Protein AF-A0A429GHG6-F1 (afdb_monomer)

Organism: NCBI:txid2478471

Solvent-accessible surface area (backbone atoms only — not comparable to full-atom values): 8000 Å² total; per-residue (Å²): 132,85,79,80,86,70,93,79,87,85,81,88,72,53,70,65,60,52,50,53,52,47,50,50,16,54,77,70,77,41,50,56,67,57,51,48,50,53,52,48,52,53,51,50,53,64,72,71,54,66,87,78,48,69,38,70,51,59,45,80,46,63,81,42,61,66,48,79,46,45,44,62,61,53,57,73,66,58,35,32,31,31,40,35,49,23,49,33,38,37,43,55,52,50,72,73,52,51,70,40,46,64,36,37,34,48,24,43,34,42,32,32,44,81,88,53,60,63,68,67,56,52,76,29,48,40,70,64,75,41,80,50,60,62,76,82,84,125

Nearest PDB structures (foldseek):
  2bsq-assembly1_F  TM=7.287E-01  e=1.482E+00  Neisseria gonorrhoeae
  8c36-assembly1_C  TM=2.179E-01  e=4.877E-01  Thermus thermophilus HB27
  9f16-assembly1_B  TM=2.813E-01  e=5.813E-01  Homo sapiens
  6jk8-assembly1_A  TM=3.363E-01  e=1.398E+00  Homo sapiens

Mean predicted aligned error: 12.54 Å

Secondary structure (DSSP, 8-state):
-PPP----------HHHHHHHHHHHHHTT--HHHHHHHHHHHHHHHHTS-TTGGGTSPEEEEEEEEEEEEHHHHHHH-S-EEEEEEEEEEEE--HHHHHHEEEEEEEEEEEE-TTS-HHHHHTTEES--EEEE-----

Structure (mmCIF, N/CA/C/O backbone):
data_AF-A0A429GHG6-F1
#
_entry.id   AF-A0A429GHG6-F1
#
loop_
_atom_site.group_PDB
_atom_site.id
_atom_site.type_symbol
_atom_site.label_atom_id
_atom_site.label_alt_id
_atom_site.label_comp_id
_atom_site.label_asym_id
_atom_site.label_entity_id
_atom_site.label_seq_id
_atom_site.pdbx_PDB_ins_code
_atom_site.Cartn_x
_atom_site.Cartn_y
_atom_site.Cartn_z
_atom_site.occupancy
_atom_site.B_iso_or_equiv
_atom_site.auth_seq_id
_atom_site.auth_comp_id
_atom_site.auth_asym_id
_atom_site.auth_atom_id
_atom_site.pdbx_PDB_model_num
ATOM 1 N N . MET A 1 1 ? -2.596 26.148 31.511 1.00 38.62 1 MET A N 1
ATOM 2 C CA . MET A 1 1 ? -4.037 26.412 31.323 1.00 38.62 1 MET A CA 1
ATOM 3 C C . MET A 1 1 ? -4.574 25.294 30.449 1.00 38.62 1 MET A C 1
ATOM 5 O O . MET A 1 1 ? -4.042 25.100 29.367 1.00 38.62 1 MET A O 1
ATOM 9 N N . SER A 1 2 ? -5.498 24.483 30.956 1.00 47.25 2 SER A N 1
ATOM 10 C CA . SER A 1 2 ? -6.159 23.429 30.180 1.00 47.25 2 SER A CA 1
ATOM 11 C C . SER A 1 2 ? -7.122 24.084 29.192 1.00 47.25 2 SER A C 1
ATOM 13 O O . SER A 1 2 ? -8.023 24.795 29.628 1.00 47.25 2 SER A O 1
ATOM 15 N N . GLU A 1 3 ? -6.910 23.897 27.888 1.00 59.31 3 GLU A N 1
ATOM 16 C CA . GLU A 1 3 ? -7.858 24.350 26.865 1.00 59.31 3 GLU A CA 1
ATOM 17 C C . GLU A 1 3 ? -9.245 23.754 27.146 1.00 59.31 3 GLU A C 1
ATOM 19 O O . GLU A 1 3 ? -9.385 22.540 27.314 1.00 59.31 3 GLU A O 1
ATOM 24 N N . GLU A 1 4 ? -10.272 24.604 27.209 1.00 60.47 4 GLU A N 1
ATOM 25 C CA . GLU A 1 4 ? -11.661 24.156 27.285 1.00 60.47 4 GLU A CA 1
ATOM 26 C C . GLU A 1 4 ? -11.992 23.302 26.057 1.00 60.47 4 GLU A C 1
ATOM 28 O O . GLU A 1 4 ? -11.923 23.762 24.911 1.00 60.47 4 GLU A O 1
ATOM 33 N N . LYS A 1 5 ? -12.366 22.042 26.299 1.00 69.50 5 LYS A N 1
ATOM 34 C CA . LYS A 1 5 ? -12.905 21.161 25.263 1.00 69.50 5 LYS A CA 1
ATOM 35 C C . LYS A 1 5 ? -14.262 21.712 24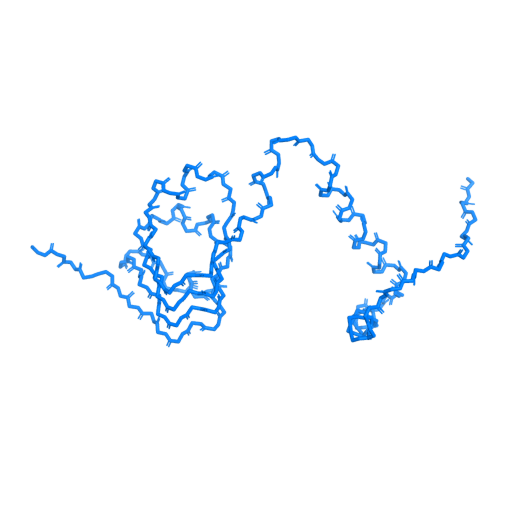.833 1.00 69.50 5 LYS A C 1
ATOM 37 O O . LYS A 1 5 ? -15.245 21.568 25.550 1.00 69.50 5 LYS A O 1
ATOM 42 N N . ARG A 1 6 ? -14.290 22.364 23.673 1.00 79.19 6 ARG A N 1
ATOM 43 C CA . ARG A 1 6 ? -15.513 22.833 23.015 1.00 79.19 6 ARG A CA 1
ATOM 44 C C . ARG A 1 6 ? -16.140 21.698 22.214 1.00 79.19 6 ARG A C 1
ATOM 46 O O . ARG A 1 6 ? -15.420 20.901 21.612 1.00 79.19 6 ARG A O 1
ATOM 53 N N . ASP A 1 7 ? -17.466 21.666 22.167 1.00 85.31 7 ASP A N 1
ATOM 54 C CA . ASP A 1 7 ? -18.188 20.718 21.324 1.00 85.31 7 ASP A CA 1
ATOM 55 C C . ASP A 1 7 ? -17.941 21.030 19.841 1.00 85.31 7 ASP A C 1
ATOM 57 O O . ASP A 1 7 ? -18.143 22.153 19.375 1.00 85.31 7 ASP A O 1
ATOM 61 N N . VAL A 1 8 ? -17.489 20.023 19.089 1.00 84.88 8 VAL A N 1
ATOM 62 C CA . VAL A 1 8 ? -17.220 20.115 17.647 1.00 84.88 8 VAL A CA 1
ATOM 63 C C . VAL A 1 8 ? -18.126 19.132 16.916 1.00 84.88 8 VAL A C 1
ATOM 65 O O . VAL A 1 8 ? -18.070 17.928 17.152 1.00 84.88 8 VAL A O 1
ATOM 68 N N . THR A 1 9 ? -18.951 19.640 15.998 1.00 90.81 9 THR A N 1
ATOM 69 C CA . THR A 1 9 ? -19.820 18.809 15.150 1.00 90.81 9 THR A CA 1
ATOM 70 C C . THR A 1 9 ? -19.202 18.629 13.767 1.00 90.81 9 THR A C 1
ATOM 72 O O . THR A 1 9 ? -18.973 19.608 13.057 1.00 90.81 9 THR A O 1
ATOM 75 N N . ILE A 1 10 ? -18.986 17.378 13.355 1.00 88.69 10 ILE A N 1
ATOM 76 C CA . ILE A 1 10 ? -18.499 17.020 12.016 1.00 88.69 10 ILE A CA 1
ATOM 77 C C . ILE A 1 10 ? -19.679 16.475 11.202 1.00 88.69 10 ILE A C 1
ATOM 79 O O . ILE A 1 10 ? -20.304 15.490 11.588 1.00 88.69 10 ILE A O 1
ATOM 83 N N . ARG A 1 11 ? -20.003 17.133 10.084 1.00 93.44 11 ARG A N 1
ATOM 84 C CA . ARG A 1 11 ? -21.106 16.758 9.181 1.00 93.44 11 ARG A CA 1
ATOM 85 C C . ARG A 1 11 ? -20.572 16.035 7.943 1.00 93.44 11 ARG A C 1
ATOM 87 O O . ARG A 1 11 ? -19.447 16.288 7.530 1.00 93.44 11 ARG A O 1
ATOM 94 N N . GLY A 1 12 ? -21.398 15.173 7.344 1.00 92.75 12 GLY A N 1
ATOM 95 C CA . GLY A 1 12 ? -21.068 14.472 6.095 1.00 92.75 12 GLY A CA 1
ATOM 96 C C . GLY A 1 12 ? -20.260 13.181 6.258 1.00 92.75 12 GLY A C 1
ATOM 97 O O . GLY A 1 12 ? -19.713 12.692 5.278 1.00 92.75 12 GLY A O 1
ATOM 98 N N . LEU A 1 13 ? -20.174 12.619 7.468 1.00 92.31 13 LEU A N 1
ATOM 99 C CA . LEU A 1 13 ? -19.574 11.299 7.667 1.00 92.31 13 LEU A CA 1
ATOM 100 C C . LEU A 1 13 ? -20.499 10.205 7.125 1.00 92.31 13 LEU A C 1
ATOM 102 O O . LEU A 1 13 ? -21.664 10.119 7.518 1.00 92.31 13 LEU A O 1
ATOM 106 N N . GLU A 1 14 ? -19.962 9.341 6.268 1.00 95.88 14 GLU A N 1
ATOM 107 C CA . GLU A 1 14 ? -20.657 8.134 5.831 1.00 95.88 14 GLU A CA 1
ATOM 108 C C . GLU A 1 14 ? -20.928 7.212 7.026 1.00 95.88 14 GLU A C 1
ATOM 110 O O . GLU A 1 14 ? -20.041 6.929 7.839 1.00 95.88 14 GLU A O 1
ATOM 115 N N . SER A 1 15 ? -22.168 6.729 7.145 1.00 92.75 15 SER A N 1
ATOM 116 C CA . SER A 1 15 ? -22.611 5.984 8.330 1.00 92.75 15 SER A CA 1
ATOM 117 C C . SER A 1 15 ? -21.829 4.689 8.546 1.00 92.75 15 SER A C 1
ATOM 119 O O . SER A 1 15 ? -21.605 4.286 9.685 1.00 92.75 15 SER A O 1
ATOM 121 N N . GLU A 1 16 ? -21.413 4.025 7.470 1.00 93.06 16 GLU A N 1
ATOM 122 C CA . GLU A 1 16 ? -20.623 2.797 7.544 1.00 93.06 16 GLU A CA 1
ATOM 123 C C . GLU A 1 16 ? -19.186 3.061 8.000 1.00 93.06 16 GLU A C 1
ATOM 125 O O . GLU A 1 16 ? -18.725 2.423 8.945 1.00 93.06 16 GLU A O 1
ATOM 130 N N . VAL A 1 17 ? -18.528 4.079 7.437 1.00 94.81 17 VAL A N 1
ATOM 131 C CA . VAL A 1 17 ? -17.183 4.505 7.854 1.00 94.81 17 VAL A CA 1
ATOM 132 C C . VAL A 1 17 ? -17.172 4.890 9.333 1.00 94.81 17 VAL A C 1
ATOM 134 O O . VAL A 1 17 ? -16.315 4.431 10.087 1.00 94.81 17 VAL A O 1
ATOM 137 N N . TYR A 1 18 ? -18.159 5.673 9.780 1.00 95.62 18 TYR A N 1
ATOM 138 C CA . TYR A 1 18 ? -18.276 6.051 11.188 1.00 95.62 18 TYR A CA 1
ATOM 139 C C . TYR A 1 18 ? -18.484 4.838 12.106 1.00 95.62 18 TYR A C 1
ATOM 141 O O . TYR A 1 18 ? -17.875 4.773 13.177 1.00 95.62 18 TYR A O 1
ATOM 149 N N . ARG A 1 19 ? -19.310 3.862 11.701 1.00 96.62 19 ARG A N 1
ATOM 150 C CA . ARG A 1 19 ? -19.539 2.627 12.474 1.00 96.62 19 ARG A CA 1
ATOM 151 C C . ARG A 1 19 ? -18.267 1.800 12.617 1.00 96.62 19 ARG A C 1
ATOM 153 O O . ARG A 1 19 ? -17.940 1.397 13.735 1.00 96.62 19 ARG A O 1
ATOM 160 N N . SER A 1 20 ? -17.538 1.589 11.525 1.00 96.69 20 SER A N 1
ATOM 161 C CA . SER A 1 20 ? -16.270 0.854 11.539 1.00 96.69 20 SER A CA 1
ATOM 162 C C . SER A 1 20 ? -15.224 1.572 12.393 1.00 96.69 20 SER A C 1
ATOM 164 O O . SER A 1 20 ? -14.623 0.962 13.274 1.00 96.69 20 SER A O 1
ATOM 166 N N . PHE A 1 21 ? -15.082 2.891 12.231 1.00 97.12 21 PHE A N 1
ATOM 167 C CA . PHE A 1 21 ? -14.147 3.701 13.018 1.00 97.12 21 PHE A CA 1
ATOM 168 C C . PHE A 1 21 ? -14.491 3.708 14.517 1.00 97.12 21 PHE A C 1
ATOM 170 O O . PHE A 1 21 ? -13.611 3.607 15.369 1.00 97.12 21 PHE A O 1
ATOM 177 N N . SER A 1 22 ? -15.783 3.773 14.854 1.00 96.75 22 SER A N 1
ATOM 178 C CA . SER A 1 22 ? -16.255 3.724 16.243 1.00 96.75 22 SER A CA 1
ATOM 179 C C . SER A 1 22 ? -16.038 2.358 16.890 1.00 96.75 22 SER A C 1
ATOM 181 O O . SER A 1 22 ? -15.754 2.286 18.085 1.00 96.75 22 SER A O 1
ATOM 183 N N . SER A 1 23 ? -16.176 1.280 16.117 1.00 97.44 23 SER A N 1
ATOM 184 C CA . SER A 1 23 ? -15.916 -0.085 16.587 1.00 97.44 23 SER A CA 1
ATOM 185 C C . SER A 1 23 ? -14.427 -0.281 16.863 1.00 97.44 23 SER A C 1
ATOM 187 O O . SER A 1 23 ? -14.068 -0.713 17.955 1.00 97.44 23 SER A O 1
ATOM 189 N N . LEU A 1 24 ? -13.569 0.178 15.947 1.00 97.06 24 LEU A N 1
ATOM 190 C CA . LEU A 1 24 ? -12.117 0.166 16.122 1.00 97.06 24 LEU A CA 1
ATOM 191 C C . LEU A 1 24 ? -11.677 0.945 17.371 1.00 97.06 24 LEU A C 1
ATOM 193 O O . LEU A 1 24 ? -10.866 0.458 18.152 1.00 97.06 24 LEU A O 1
ATOM 197 N N . ALA A 1 25 ? -12.239 2.135 17.608 1.00 97.19 25 ALA A N 1
ATOM 198 C CA . ALA A 1 25 ? -11.930 2.905 18.813 1.00 97.19 25 ALA A CA 1
ATOM 199 C C . ALA A 1 25 ? -12.225 2.103 20.094 1.00 97.19 25 ALA A C 1
ATOM 201 O O . ALA A 1 25 ? -11.385 2.056 20.993 1.00 97.19 25 ALA A O 1
ATOM 202 N N . LYS A 1 26 ? -13.374 1.410 20.145 1.00 96.50 26 LYS A N 1
ATOM 203 C CA . LYS A 1 26 ? -13.751 0.551 21.279 1.00 96.50 26 LYS A CA 1
ATOM 204 C C . LYS A 1 26 ? -12.800 -0.629 21.456 1.00 96.50 26 LYS A C 1
ATOM 206 O O . LYS A 1 26 ? -12.380 -0.879 22.581 1.00 96.50 26 LYS A O 1
ATOM 211 N N . GLU A 1 27 ? -12.448 -1.323 20.374 1.00 96.88 27 GLU A N 1
ATOM 212 C CA . GLU A 1 27 ? -11.484 -2.435 20.403 1.00 96.88 27 GLU A CA 1
ATOM 213 C C . GLU A 1 27 ? -10.122 -1.993 20.953 1.00 96.88 27 GLU A C 1
ATOM 215 O O . GLU A 1 27 ? -9.479 -2.725 21.701 1.00 96.88 27 GLU A O 1
ATOM 220 N N . MET A 1 28 ? -9.713 -0.761 20.645 1.00 95.25 28 MET A N 1
ATOM 221 C CA . MET A 1 28 ? -8.469 -0.162 21.130 1.00 95.25 28 MET A CA 1
ATOM 222 C C . MET A 1 28 ? -8.566 0.422 22.550 1.00 95.25 28 MET A C 1
ATOM 224 O O . MET A 1 28 ? -7.582 0.978 23.039 1.00 95.25 28 MET A O 1
ATOM 228 N N . GLY A 1 29 ? -9.731 0.353 23.204 1.00 96.19 29 GLY A N 1
ATOM 229 C CA . GLY A 1 29 ? -9.958 0.965 24.517 1.00 96.19 29 GLY A CA 1
ATOM 230 C C . GLY A 1 29 ? -9.905 2.498 24.507 1.00 96.19 29 GLY A C 1
ATOM 231 O O . GLY A 1 29 ? -9.589 3.103 25.528 1.00 96.19 29 GLY A O 1
ATOM 232 N N . LYS A 1 30 ? -10.187 3.131 23.360 1.00 96.69 30 LYS A N 1
ATOM 233 C CA . LYS A 1 30 ? -10.165 4.587 23.160 1.00 96.69 30 LYS A CA 1
ATOM 234 C C . LYS A 1 30 ? -11.563 5.138 22.902 1.00 96.69 30 LYS A C 1
ATOM 236 O O . LYS A 1 30 ? -12.460 4.460 22.402 1.00 96.69 30 LYS A O 1
ATOM 241 N N . THR A 1 31 ? -11.746 6.423 23.173 1.00 96.50 31 THR A N 1
ATOM 242 C CA . THR A 1 31 ? -12.906 7.168 22.680 1.00 96.50 31 THR A CA 1
ATOM 243 C C . THR A 1 31 ? -12.764 7.460 21.184 1.00 96.50 31 THR A C 1
ATOM 245 O O . THR A 1 31 ? -11.659 7.589 20.650 1.00 96.50 31 THR A O 1
ATOM 248 N N . VAL A 1 32 ? -13.895 7.647 20.497 1.00 95.50 32 VAL A N 1
ATOM 249 C CA . VAL A 1 32 ? -13.905 8.073 19.084 1.00 95.50 32 VAL A CA 1
ATOM 250 C C . VAL A 1 32 ? -13.134 9.383 18.900 1.00 95.50 32 VAL A C 1
ATOM 252 O O . VAL A 1 32 ? -12.406 9.538 17.925 1.00 95.50 32 VAL A O 1
ATOM 255 N N . GLY A 1 33 ? -13.240 10.309 19.860 1.00 94.12 33 GLY A N 1
ATOM 256 C CA . GLY A 1 33 ? -12.514 11.578 19.832 1.00 94.12 33 GLY A CA 1
ATOM 257 C C . GLY A 1 33 ? -10.995 11.419 19.953 1.00 94.12 33 GLY A C 1
ATOM 258 O O . GLY A 1 33 ? -10.256 12.134 19.281 1.00 94.12 33 GLY A O 1
ATOM 259 N N . GLU A 1 34 ? -10.503 10.484 20.767 1.00 95.06 34 GLU A N 1
ATOM 260 C CA . GLU A 1 34 ? -9.064 10.201 20.880 1.00 95.06 34 GLU A CA 1
ATOM 261 C C . GLU A 1 34 ? -8.507 9.602 19.592 1.00 95.06 34 GLU A C 1
ATOM 263 O O . GLU A 1 34 ? -7.518 10.112 19.064 1.00 95.06 34 GLU A O 1
ATOM 268 N N . LEU A 1 35 ? -9.179 8.586 19.042 1.00 96.62 35 LEU A N 1
ATOM 269 C CA . LEU A 1 35 ? -8.762 7.979 17.779 1.00 96.62 35 LEU A CA 1
ATOM 270 C C . LEU A 1 35 ? -8.834 8.990 16.623 1.00 96.62 35 LEU A C 1
ATOM 272 O O . LEU A 1 35 ? -7.925 9.054 15.796 1.00 96.62 35 LEU A O 1
ATOM 276 N N . MET A 1 36 ? -9.869 9.838 16.594 1.00 94.88 36 MET A N 1
ATOM 277 C CA . MET A 1 36 ? -9.992 10.903 15.598 1.00 94.88 36 MET A CA 1
ATOM 278 C C . MET A 1 36 ? -8.866 11.931 15.727 1.00 94.88 36 MET A C 1
ATOM 280 O O . MET A 1 36 ? -8.288 12.331 14.721 1.00 94.88 36 MET A O 1
ATOM 284 N N . ASN A 1 37 ? -8.504 12.332 16.948 1.00 93.19 37 ASN A N 1
ATOM 285 C CA . ASN A 1 37 ? -7.387 13.247 17.177 1.00 93.19 37 ASN A CA 1
ATOM 286 C C . ASN A 1 37 ? -6.055 12.664 16.691 1.00 93.19 37 ASN A C 1
ATOM 288 O O . ASN A 1 37 ? -5.252 13.385 16.099 1.00 93.19 37 ASN A O 1
ATOM 292 N N . GLU A 1 38 ? -5.802 11.377 16.928 1.00 92.94 38 GLU A N 1
ATOM 293 C CA . GLU A 1 38 ? -4.610 10.694 16.413 1.00 92.94 38 GLU A CA 1
ATOM 294 C C . GLU A 1 38 ? -4.604 10.661 14.882 1.00 92.94 38 GLU A C 1
ATOM 296 O O . GLU A 1 38 ? -3.630 11.100 14.265 1.00 92.94 38 GLU A O 1
ATOM 301 N N . ALA A 1 39 ? -5.712 10.234 14.272 1.00 92.69 39 ALA A N 1
ATOM 302 C CA . ALA A 1 39 ? -5.866 10.171 12.822 1.00 92.69 39 ALA A CA 1
ATOM 303 C C . ALA A 1 39 ? -5.701 11.552 12.164 1.00 92.69 39 ALA A C 1
ATOM 305 O O . ALA A 1 39 ? -4.930 11.702 11.216 1.00 92.69 39 ALA A O 1
ATOM 306 N N . MET A 1 40 ? -6.352 12.586 12.706 1.00 91.50 40 MET A N 1
ATOM 307 C CA . MET A 1 40 ? -6.237 13.963 12.224 1.00 91.50 40 MET A CA 1
ATOM 308 C C . MET A 1 40 ? -4.814 14.506 12.374 1.00 91.50 40 MET A C 1
ATOM 310 O O . MET A 1 40 ? -4.323 15.155 11.458 1.00 91.50 40 MET A O 1
ATOM 314 N N . LYS A 1 41 ? -4.118 14.245 13.491 1.00 83.31 41 LYS A N 1
ATOM 315 C CA . LYS A 1 41 ? -2.717 14.672 13.672 1.00 83.31 41 LYS A CA 1
ATOM 316 C C . LYS A 1 41 ? -1.791 14.004 12.666 1.00 83.31 41 LYS A C 1
ATOM 318 O O . LYS A 1 41 ? -0.893 14.664 12.151 1.00 83.31 41 LYS A O 1
ATOM 323 N N . ILE A 1 42 ? -1.998 12.720 12.385 1.00 81.94 42 ILE A N 1
ATOM 324 C CA . ILE A 1 42 ? -1.253 11.997 11.349 1.00 81.94 42 ILE A CA 1
ATOM 325 C C . ILE A 1 42 ? -1.535 12.628 9.984 1.00 81.94 42 ILE A C 1
ATOM 327 O O . ILE A 1 42 ? -0.601 12.990 9.276 1.00 81.94 42 ILE A O 1
ATOM 331 N N . TYR A 1 43 ? -2.806 12.848 9.654 1.00 79.38 43 TYR A N 1
ATOM 332 C CA . TYR A 1 43 ? -3.212 13.423 8.376 1.00 79.38 43 TYR A CA 1
ATOM 333 C C . TYR A 1 43 ? -2.709 14.863 8.183 1.00 79.38 43 TYR A C 1
ATOM 335 O O . TYR A 1 43 ? -2.127 15.186 7.153 1.00 79.38 43 TYR A O 1
ATOM 343 N N . MET A 1 44 ? -2.831 15.722 9.197 1.00 72.44 44 MET A N 1
ATOM 344 C CA . MET A 1 44 ? -2.304 17.089 9.170 1.00 72.44 44 MET A CA 1
ATOM 345 C C . MET A 1 44 ? -0.780 17.116 9.107 1.00 72.44 44 MET A C 1
ATOM 347 O O . MET A 1 44 ? -0.234 17.965 8.409 1.00 72.44 44 MET A O 1
ATOM 351 N N . ARG A 1 45 ? -0.086 16.202 9.798 1.00 66.62 45 ARG A N 1
ATOM 352 C CA . ARG A 1 45 ? 1.363 16.042 9.632 1.00 66.62 45 ARG A CA 1
ATOM 353 C C . ARG A 1 45 ? 1.686 15.703 8.186 1.00 66.62 45 ARG A C 1
ATOM 355 O O . ARG A 1 45 ? 2.544 16.356 7.627 1.00 66.62 45 ARG A O 1
ATOM 362 N N . ILE A 1 46 ? 0.970 14.769 7.565 1.00 62.06 46 ILE A N 1
ATOM 363 C CA . ILE A 1 46 ? 1.169 14.418 6.151 1.00 62.06 46 ILE A CA 1
ATOM 364 C C . ILE A 1 46 ? 0.963 15.636 5.235 1.00 62.06 46 ILE A C 1
ATOM 366 O O . ILE A 1 46 ? 1.793 15.876 4.363 1.00 62.06 46 ILE A O 1
ATOM 370 N N . LEU A 1 47 ? -0.097 16.423 5.449 1.00 57.19 47 LEU A N 1
ATOM 371 C CA . LEU A 1 47 ? -0.429 17.577 4.603 1.00 57.19 47 LEU A CA 1
ATOM 372 C C . LEU A 1 47 ? 0.518 18.778 4.759 1.00 57.19 47 LEU A C 1
ATOM 374 O O . LEU A 1 47 ? 0.722 19.506 3.793 1.00 57.19 47 LEU A O 1
ATOM 378 N N . HIS A 1 48 ? 1.087 19.006 5.947 1.00 57.44 48 HIS A N 1
ATOM 379 C CA . HIS A 1 48 ? 1.942 20.172 6.226 1.00 57.44 48 HIS A CA 1
ATOM 380 C C . HIS A 1 48 ? 3.446 19.903 6.049 1.00 57.44 48 HIS A C 1
ATOM 382 O O . HIS A 1 48 ? 4.271 20.704 6.493 1.00 57.44 48 HIS A O 1
ATOM 388 N N . LEU A 1 49 ? 3.837 18.788 5.425 1.00 55.38 49 LEU A N 1
ATOM 389 C CA . LEU A 1 49 ? 5.249 18.485 5.174 1.00 55.38 49 LEU A CA 1
ATOM 390 C C . LEU A 1 49 ? 5.711 19.087 3.826 1.00 55.38 49 LEU A C 1
ATOM 392 O O . LEU A 1 49 ? 5.037 18.892 2.815 1.00 55.38 49 LEU A O 1
ATOM 396 N N . PRO A 1 50 ? 6.845 19.820 3.779 1.00 50.38 50 PRO A N 1
ATOM 397 C CA . PRO A 1 50 ? 7.320 20.495 2.567 1.00 50.38 50 PRO A CA 1
ATOM 398 C C . PRO A 1 50 ? 7.771 19.537 1.442 1.00 50.38 50 PRO A C 1
ATOM 400 O O . PRO A 1 50 ? 8.107 18.374 1.671 1.00 50.38 50 PRO A O 1
ATOM 403 N N . GLY A 1 51 ? 7.778 20.067 0.210 1.00 52.12 51 GLY A N 1
ATOM 404 C CA . GLY A 1 51 ? 7.704 19.378 -1.093 1.00 52.12 51 GLY A CA 1
ATOM 405 C C . GLY A 1 51 ? 8.704 18.270 -1.460 1.00 52.12 51 GLY A C 1
ATOM 406 O O . GLY A 1 51 ? 8.497 17.622 -2.483 1.00 52.12 51 GLY A O 1
ATOM 407 N N . GLU A 1 52 ? 9.715 17.955 -0.650 1.00 54.81 52 GLU A N 1
ATOM 408 C CA . GLU A 1 52 ? 10.534 16.745 -0.857 1.00 54.81 52 GLU A CA 1
ATOM 409 C C . GLU A 1 52 ? 9.856 15.460 -0.340 1.00 54.81 52 GLU A C 1
ATOM 411 O O . GLU A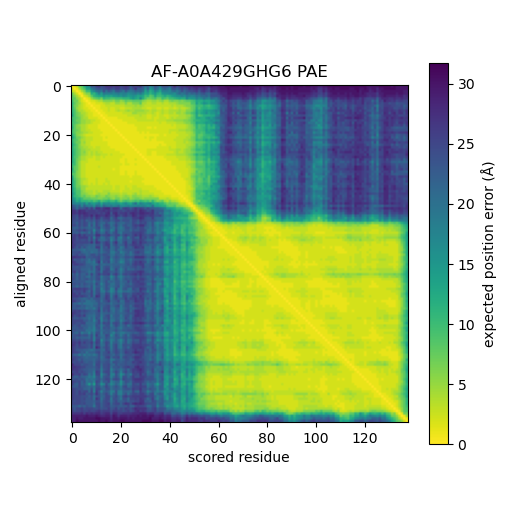 1 52 ? 10.254 14.351 -0.699 1.00 54.81 52 GLU A O 1
ATOM 416 N N . LEU A 1 53 ? 8.788 15.581 0.460 1.00 50.44 53 LEU A N 1
ATOM 417 C CA . LEU A 1 53 ? 8.129 14.442 1.106 1.00 50.44 53 LEU A CA 1
ATOM 418 C C . LEU A 1 53 ? 6.937 13.839 0.345 1.00 50.44 53 LEU A C 1
ATOM 420 O O . LEU A 1 53 ? 6.408 12.810 0.769 1.00 50.44 53 LEU A O 1
ATOM 424 N N . SER A 1 54 ? 6.571 14.381 -0.824 1.00 53.62 54 SER A N 1
ATOM 425 C CA . SER A 1 54 ? 5.709 13.680 -1.800 1.00 53.62 54 SER A CA 1
ATOM 426 C C . SER A 1 54 ? 6.289 12.312 -2.198 1.00 53.62 54 SER A C 1
ATOM 428 O O . SER A 1 54 ? 5.560 11.433 -2.665 1.00 53.62 54 SER A O 1
ATOM 430 N N . LYS A 1 55 ? 7.594 12.126 -1.942 1.00 53.78 55 LYS A N 1
ATOM 431 C CA . LYS A 1 55 ? 8.331 10.873 -2.055 1.00 53.78 55 LYS A CA 1
ATOM 432 C C . LYS A 1 55 ? 8.160 9.890 -0.890 1.00 53.78 55 LYS A C 1
ATOM 434 O O . LYS A 1 55 ? 8.677 8.786 -0.962 1.00 53.78 55 LYS A O 1
ATOM 439 N N . ARG A 1 56 ? 7.469 10.247 0.198 1.00 60.91 56 ARG A N 1
ATOM 440 C CA . ARG A 1 56 ? 7.120 9.302 1.282 1.00 60.91 56 ARG A CA 1
ATOM 441 C C . ARG A 1 56 ? 5.665 8.857 1.248 1.00 60.91 56 ARG A C 1
ATOM 443 O O . ARG A 1 56 ? 5.335 7.848 1.862 1.00 60.91 56 ARG A O 1
ATOM 450 N N . ILE A 1 57 ? 4.810 9.590 0.537 1.00 71.19 57 ILE A N 1
ATOM 451 C CA . ILE A 1 57 ? 3.450 9.143 0.245 1.00 71.19 57 ILE A CA 1
ATOM 452 C C . ILE A 1 57 ? 3.550 8.094 -0.865 1.00 71.19 57 ILE A C 1
ATOM 454 O O . ILE A 1 57 ? 4.107 8.403 -1.924 1.00 71.19 57 ILE A O 1
ATOM 458 N N . PRO A 1 58 ? 3.035 6.873 -0.650 1.00 81.38 58 PRO A N 1
ATOM 459 C CA . PRO A 1 58 ? 3.109 5.839 -1.661 1.00 81.38 58 PRO A CA 1
ATOM 460 C C . PRO A 1 58 ? 2.394 6.259 -2.945 1.00 81.38 58 PRO A C 1
ATOM 462 O O . PRO A 1 58 ? 1.251 6.718 -2.906 1.00 81.38 58 PRO A O 1
ATOM 465 N N . ALA A 1 59 ? 3.044 6.080 -4.090 1.00 86.38 59 ALA A N 1
ATOM 466 C CA . ALA A 1 59 ? 2.383 6.186 -5.377 1.00 86.38 59 ALA A CA 1
ATOM 467 C C . ALA A 1 59 ? 1.402 5.021 -5.530 1.00 86.38 59 ALA A C 1
ATOM 469 O O . ALA A 1 59 ? 1.806 3.865 -5.429 1.00 86.38 59 ALA A O 1
ATOM 470 N N . SER A 1 60 ? 0.133 5.315 -5.803 1.00 90.81 60 SER A N 1
ATOM 471 C CA . SER A 1 60 ? -0.827 4.290 -6.213 1.00 90.81 60 SER A CA 1
ATOM 472 C C . SER A 1 60 ? -0.776 4.154 -7.732 1.00 90.81 60 SER A C 1
ATOM 474 O O . SER A 1 60 ? -1.126 5.096 -8.438 1.00 90.81 60 SER A O 1
ATOM 476 N N . ILE A 1 61 ? -0.339 2.998 -8.228 1.00 93.75 61 ILE A N 1
ATOM 477 C CA . ILE A 1 61 ? -0.220 2.686 -9.659 1.00 93.75 61 ILE A CA 1
ATOM 478 C C . ILE A 1 61 ? -1.189 1.548 -9.974 1.00 93.75 61 ILE A C 1
ATOM 480 O O . ILE A 1 61 ? -1.171 0.521 -9.302 1.00 93.75 61 ILE A O 1
ATOM 484 N N . GLY A 1 62 ? -2.063 1.719 -10.963 1.00 93.88 62 GLY A N 1
ATOM 485 C CA . GLY A 1 62 ? -3.127 0.751 -11.204 1.00 93.88 62 GLY A CA 1
ATOM 486 C C . GLY A 1 62 ? -4.140 1.164 -12.260 1.00 93.88 62 GLY A C 1
ATOM 487 O O . GLY A 1 62 ? -3.997 2.217 -12.877 1.00 93.88 62 GLY A O 1
ATOM 488 N N . GLY A 1 63 ? -5.183 0.344 -12.429 1.00 87.50 63 GLY A N 1
ATOM 489 C CA . GLY A 1 63 ? -6.277 0.613 -13.373 1.00 87.50 63 GLY A CA 1
ATOM 490 C C . GLY A 1 63 ? -5.964 0.224 -14.819 1.00 87.50 63 GLY A C 1
ATOM 491 O O . GLY A 1 63 ? -6.565 0.763 -15.744 1.00 87.50 63 GLY A O 1
ATOM 492 N N . ILE A 1 64 ? -5.023 -0.701 -15.008 1.00 93.25 64 ILE A N 1
ATOM 493 C CA . ILE A 1 64 ? -4.624 -1.245 -16.306 1.00 93.25 64 ILE A CA 1
ATOM 494 C C . ILE A 1 64 ? -4.637 -2.770 -16.245 1.00 93.25 64 ILE A C 1
ATOM 496 O O . ILE A 1 64 ? -4.456 -3.354 -15.180 1.00 93.25 64 ILE A O 1
ATOM 500 N N . GLU A 1 65 ? -4.863 -3.431 -17.376 1.00 95.75 65 GLU A N 1
ATOM 501 C CA . GLU A 1 65 ? -4.934 -4.892 -17.410 1.00 95.75 65 GLU A CA 1
ATOM 502 C C . GLU A 1 65 ? -3.575 -5.544 -17.157 1.00 95.75 65 GLU A C 1
ATOM 504 O O . GLU A 1 65 ? -3.463 -6.420 -16.299 1.00 95.75 65 GLU A O 1
ATOM 509 N N . GLU A 1 66 ? -2.539 -5.088 -17.856 1.00 97.56 66 GLU A N 1
ATOM 510 C CA . GLU A 1 66 ? -1.193 -5.641 -17.752 1.00 97.56 66 GLU A CA 1
ATOM 511 C C . GLU A 1 66 ? -0.166 -4.529 -17.555 1.00 97.56 66 GLU A C 1
ATOM 513 O O . GLU A 1 66 ? -0.248 -3.470 -18.180 1.00 97.56 66 GLU A O 1
ATOM 518 N N . LEU A 1 67 ? 0.814 -4.774 -16.686 1.00 97.56 67 LEU A N 1
ATOM 519 C CA . LEU A 1 67 ? 1.918 -3.854 -16.444 1.00 97.56 67 LEU A CA 1
ATOM 520 C C . LEU A 1 67 ? 3.225 -4.629 -16.286 1.00 97.56 67 LEU A C 1
ATOM 522 O O . LEU A 1 67 ? 3.310 -5.589 -15.520 1.00 97.56 67 LEU A O 1
ATOM 526 N N . ALA A 1 68 ? 4.261 -4.176 -16.983 1.00 97.12 68 ALA A N 1
ATOM 527 C CA . ALA A 1 68 ? 5.635 -4.597 -16.761 1.00 97.12 68 ALA A CA 1
ATOM 528 C C . ALA A 1 68 ? 6.408 -3.451 -16.105 1.00 97.12 68 ALA A C 1
ATOM 530 O O . ALA A 1 68 ? 6.299 -2.315 -16.554 1.00 97.12 68 ALA A O 1
ATOM 531 N N . VAL A 1 69 ? 7.167 -3.758 -15.055 1.00 97.12 69 VAL A N 1
ATOM 532 C CA . VAL A 1 69 ? 7.947 -2.781 -14.285 1.00 97.12 69 VAL A CA 1
ATOM 533 C C . VAL A 1 69 ? 9.392 -3.247 -14.210 1.00 97.12 69 VAL A C 1
ATOM 535 O O . VAL A 1 69 ? 9.661 -4.377 -13.798 1.00 97.12 69 VAL A O 1
ATOM 538 N N . GLU A 1 70 ? 10.313 -2.374 -14.590 1.00 97.06 70 GLU A N 1
ATOM 539 C CA . GLU A 1 70 ? 11.756 -2.565 -14.484 1.00 97.06 70 GLU A CA 1
ATOM 540 C C . GLU A 1 70 ? 12.333 -1.821 -13.269 1.00 97.06 70 GLU A C 1
ATOM 542 O O . GLU A 1 70 ? 11.723 -0.906 -12.713 1.00 97.06 70 GLU A O 1
ATOM 547 N N . ASP A 1 71 ? 13.554 -2.182 -12.864 1.00 96.12 71 ASP A N 1
ATOM 548 C CA . ASP A 1 71 ? 14.288 -1.488 -11.794 1.00 96.12 71 ASP A CA 1
ATOM 549 C C . ASP A 1 71 ? 14.365 0.031 -12.004 1.00 96.12 71 ASP A C 1
ATOM 551 O O . ASP A 1 71 ? 14.247 0.794 -11.043 1.00 96.12 71 ASP A O 1
ATOM 555 N N . LYS A 1 72 ? 14.566 0.475 -13.252 1.00 96.06 72 LYS A N 1
ATOM 556 C CA . LYS A 1 72 ? 14.667 1.902 -13.582 1.00 96.06 72 LYS A CA 1
ATOM 557 C C . LYS A 1 72 ? 13.379 2.647 -13.232 1.00 96.06 72 LYS A C 1
ATOM 559 O O . LYS A 1 72 ? 13.461 3.715 -12.64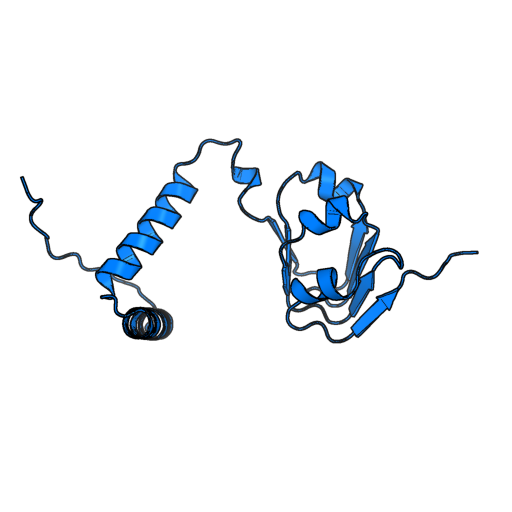1 1.00 96.06 72 LYS A O 1
ATOM 564 N N . ASP A 1 73 ? 12.215 2.042 -13.479 1.00 95.44 73 ASP A N 1
ATOM 565 C CA . ASP A 1 73 ? 10.913 2.668 -13.242 1.00 95.44 73 ASP A CA 1
ATOM 566 C C . ASP A 1 73 ? 10.702 2.906 -11.738 1.00 95.44 73 ASP A C 1
ATOM 568 O O . ASP A 1 73 ? 10.247 3.968 -11.311 1.00 95.44 73 ASP A O 1
ATOM 572 N N . VAL A 1 74 ? 11.099 1.930 -10.910 1.00 94.62 74 VAL A N 1
ATOM 573 C CA . VAL A 1 74 ? 11.033 2.035 -9.444 1.00 94.62 74 VAL A CA 1
ATOM 574 C C . VAL A 1 74 ? 12.001 3.100 -8.921 1.00 94.62 74 VAL A C 1
ATOM 576 O O . VAL A 1 74 ? 11.646 3.887 -8.038 1.00 94.62 74 VAL A O 1
ATOM 579 N N . LYS A 1 75 ? 13.225 3.137 -9.461 1.00 92.75 75 LYS A N 1
ATOM 580 C CA . LYS A 1 75 ? 14.283 4.069 -9.043 1.00 92.75 75 LYS A CA 1
ATOM 581 C C . LYS A 1 75 ? 13.988 5.510 -9.458 1.00 92.75 75 LYS A C 1
ATOM 583 O O . LYS A 1 75 ? 14.139 6.408 -8.634 1.00 92.75 75 LYS A O 1
ATOM 588 N N . GLU A 1 76 ? 13.527 5.730 -10.687 1.00 91.50 76 GLU A N 1
ATOM 589 C CA . GLU A 1 76 ? 13.164 7.053 -11.211 1.00 91.50 76 GLU A CA 1
ATOM 590 C C . GLU A 1 76 ? 11.962 7.651 -10.479 1.00 91.50 76 GLU A C 1
ATOM 592 O O . GLU A 1 76 ? 11.955 8.846 -10.175 1.00 91.50 76 GLU A O 1
ATOM 597 N N . LEU A 1 77 ? 10.973 6.824 -10.122 1.00 88.75 77 LEU A N 1
ATOM 598 C CA . LEU A 1 77 ? 9.840 7.279 -9.322 1.00 88.75 77 LEU A CA 1
ATOM 599 C C . LEU A 1 77 ? 10.287 7.748 -7.927 1.00 88.75 77 LEU A C 1
ATOM 601 O O . LEU A 1 77 ? 9.711 8.688 -7.374 1.00 88.75 77 LEU A O 1
ATOM 605 N N . GLY A 1 78 ? 11.322 7.112 -7.365 1.00 84.56 78 GLY A N 1
ATOM 606 C CA . GLY A 1 78 ? 12.029 7.587 -6.174 1.00 84.56 78 GLY A CA 1
ATOM 607 C C . GLY A 1 78 ? 11.157 7.693 -4.922 1.00 84.56 78 GLY A C 1
ATOM 608 O O . GLY A 1 78 ? 11.453 8.494 -4.033 1.00 84.56 78 GLY A O 1
ATOM 609 N N . ARG A 1 79 ? 10.057 6.932 -4.871 1.00 85.62 79 ARG A N 1
ATOM 610 C CA . ARG A 1 79 ? 9.118 6.894 -3.748 1.00 85.62 79 ARG A CA 1
ATOM 611 C C . ARG A 1 79 ? 8.438 5.536 -3.609 1.00 85.62 79 ARG A C 1
ATOM 613 O O . ARG A 1 79 ? 8.369 4.809 -4.598 1.00 85.62 79 ARG A O 1
ATOM 620 N N . PRO A 1 80 ? 7.917 5.198 -2.416 1.00 90.69 80 PRO A N 1
ATOM 621 C CA . PRO A 1 80 ? 7.229 3.939 -2.191 1.00 90.69 80 PRO A CA 1
ATOM 622 C C . PRO A 1 80 ? 6.046 3.717 -3.147 1.00 90.69 80 PRO A C 1
ATOM 624 O O . PRO A 1 80 ? 5.402 4.678 -3.566 1.00 90.69 80 PRO A O 1
ATOM 627 N N . ILE A 1 81 ? 5.741 2.461 -3.477 1.00 94.94 81 ILE A N 1
ATOM 628 C CA . ILE A 1 81 ? 4.760 2.094 -4.512 1.00 94.94 81 ILE A CA 1
ATOM 629 C C . ILE A 1 81 ? 3.717 1.124 -3.965 1.00 94.94 81 ILE A C 1
ATOM 631 O O . ILE A 1 81 ? 4.046 0.139 -3.303 1.00 94.94 81 ILE A O 1
ATOM 635 N N . ILE A 1 82 ? 2.456 1.383 -4.298 1.00 95.38 82 ILE A N 1
ATOM 636 C CA . ILE A 1 82 ? 1.349 0.446 -4.148 1.00 95.38 82 ILE A CA 1
ATOM 637 C C . ILE A 1 82 ? 0.796 0.143 -5.540 1.00 95.38 82 ILE A C 1
ATOM 639 O O . ILE A 1 82 ? 0.300 1.043 -6.218 1.00 95.38 82 ILE A O 1
ATOM 643 N N . PHE A 1 83 ? 0.848 -1.122 -5.949 1.00 97.06 83 PHE A N 1
ATOM 644 C CA . PHE A 1 83 ? 0.190 -1.588 -7.167 1.00 97.06 83 PHE A CA 1
ATOM 645 C C . PHE A 1 83 ? -1.245 -2.008 -6.854 1.00 97.06 83 PHE A C 1
ATOM 647 O O . PHE A 1 83 ? -1.458 -2.743 -5.891 1.00 97.06 83 PHE A O 1
ATOM 654 N N . LYS A 1 84 ? -2.224 -1.544 -7.639 1.00 95.38 84 LYS A N 1
ATOM 655 C CA . LYS A 1 84 ? -3.648 -1.843 -7.426 1.00 95.38 84 LYS A CA 1
ATOM 656 C C . LYS A 1 84 ? -4.373 -2.229 -8.704 1.00 95.38 84 LYS A C 1
ATOM 658 O O . LYS A 1 84 ? -4.245 -1.530 -9.703 1.00 95.38 84 LYS A O 1
ATOM 663 N N . ASN A 1 85 ? -5.234 -3.242 -8.635 1.00 94.25 85 ASN A N 1
ATOM 664 C CA . ASN A 1 85 ? -6.173 -3.594 -9.708 1.00 94.25 85 ASN A CA 1
ATOM 665 C C . ASN A 1 85 ? -5.468 -3.787 -11.065 1.00 94.25 85 ASN A C 1
ATOM 667 O O . ASN A 1 85 ? -5.767 -3.079 -12.028 1.00 94.25 85 ASN A O 1
ATOM 671 N N . ILE A 1 86 ? -4.503 -4.709 -11.115 1.00 96.44 86 ILE A N 1
ATOM 672 C CA . ILE A 1 86 ? -3.744 -5.054 -12.327 1.00 96.44 86 ILE A CA 1
ATOM 673 C C . ILE A 1 86 ? -3.900 -6.549 -12.562 1.00 96.44 86 ILE A C 1
ATOM 675 O O . ILE A 1 86 ? -3.432 -7.326 -11.743 1.00 96.44 86 ILE A O 1
ATOM 679 N N . LYS A 1 87 ? -4.520 -6.993 -13.661 1.00 95.81 87 LYS A N 1
ATOM 680 C CA . LYS A 1 87 ? -4.732 -8.437 -13.885 1.00 95.81 87 LYS A CA 1
ATOM 681 C C . LYS A 1 87 ? -3.402 -9.194 -13.927 1.00 95.81 87 LYS A C 1
ATOM 683 O O . LYS A 1 87 ? -3.289 -10.236 -13.287 1.00 95.81 87 LYS A O 1
ATOM 688 N N . LYS A 1 88 ? -2.394 -8.645 -14.614 1.00 97.44 88 LYS A N 1
ATOM 689 C CA . LYS A 1 88 ? -1.051 -9.231 -14.710 1.00 97.44 88 LYS A CA 1
ATOM 690 C C . LYS A 1 88 ? 0.052 -8.207 -14.446 1.00 97.44 88 LYS A C 1
ATOM 692 O O . LYS A 1 88 ? 0.227 -7.267 -15.218 1.00 97.44 88 LYS A O 1
ATOM 697 N N . LEU A 1 89 ? 0.836 -8.413 -13.390 1.00 97.75 89 LEU A N 1
ATOM 698 C CA . LEU A 1 89 ? 1.995 -7.583 -13.049 1.00 97.75 89 LEU A CA 1
ATOM 699 C C . LEU A 1 89 ? 3.285 -8.378 -13.253 1.00 97.75 89 LEU A C 1
ATOM 701 O O . LEU A 1 89 ? 3.481 -9.417 -12.631 1.00 97.75 89 LEU A O 1
ATOM 705 N N . THR A 1 90 ? 4.182 -7.886 -14.103 1.00 97.69 90 THR A N 1
ATOM 706 C CA . THR A 1 90 ? 5.514 -8.470 -14.310 1.00 97.69 90 THR A CA 1
ATOM 707 C C . THR A 1 90 ? 6.574 -7.570 -13.697 1.00 97.69 90 THR A C 1
ATOM 709 O O . THR A 1 90 ? 6.810 -6.469 -14.188 1.00 97.69 90 THR A O 1
ATOM 712 N N . LEU A 1 91 ? 7.231 -8.043 -12.642 1.00 96.81 91 LEU A N 1
ATOM 713 C CA . LEU A 1 91 ? 8.333 -7.347 -11.993 1.00 96.81 91 LEU A CA 1
ATOM 714 C C . LEU A 1 91 ? 9.661 -7.874 -12.546 1.00 96.81 91 LEU A C 1
ATOM 716 O O . LEU A 1 91 ? 9.966 -9.056 -12.431 1.00 96.81 91 LEU A O 1
ATOM 720 N N . ARG A 1 92 ? 10.462 -6.987 -13.135 1.00 96.12 92 ARG A N 1
ATOM 721 C CA . ARG A 1 92 ? 11.858 -7.217 -13.539 1.00 96.12 92 ARG A CA 1
ATOM 722 C C . ARG A 1 92 ? 12.756 -6.334 -12.676 1.00 96.12 92 ARG A C 1
ATOM 724 O O . ARG A 1 92 ? 13.347 -5.372 -13.162 1.00 96.12 92 ARG A O 1
ATOM 731 N 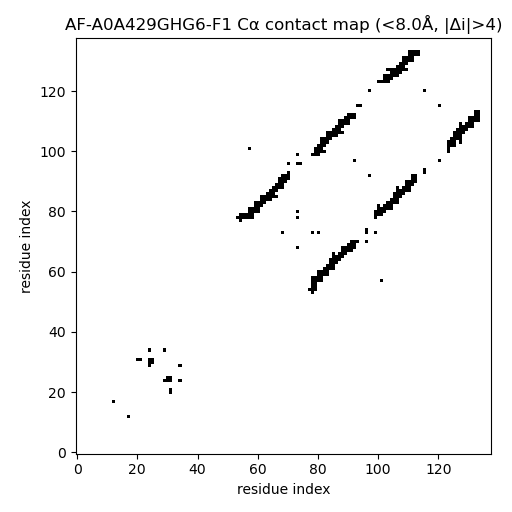N . ILE A 1 93 ? 12.745 -6.605 -11.372 1.00 95.19 93 ILE A N 1
ATOM 732 C CA . ILE A 1 93 ? 13.339 -5.731 -10.357 1.00 95.19 93 ILE A CA 1
ATOM 733 C C . ILE A 1 93 ? 14.297 -6.488 -9.439 1.00 95.19 93 ILE A C 1
ATOM 735 O O . ILE A 1 93 ? 14.077 -7.652 -9.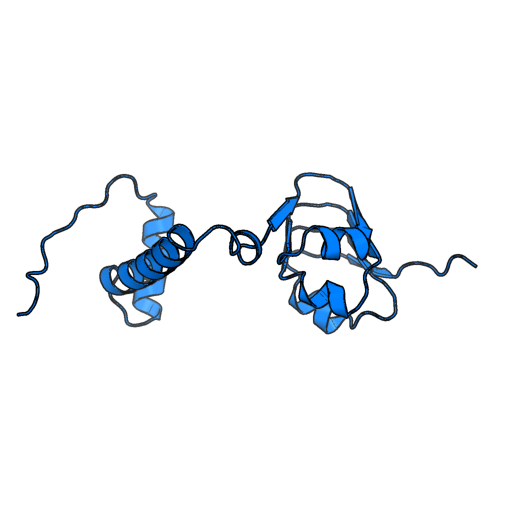111 1.00 95.19 93 ILE A O 1
ATOM 739 N N . SER A 1 94 ? 15.305 -5.785 -8.949 1.00 93.94 94 SER A N 1
ATOM 740 C CA . SER A 1 94 ? 16.217 -6.241 -7.910 1.00 93.94 94 SER A CA 1
ATOM 741 C C . SER A 1 94 ? 15.546 -6.324 -6.534 1.00 93.94 94 SER A C 1
ATOM 743 O O . SER A 1 94 ? 14.509 -5.708 -6.261 1.00 93.94 94 SER A O 1
ATOM 745 N N . ARG A 1 95 ? 16.196 -7.036 -5.605 1.00 91.62 95 ARG A N 1
ATOM 746 C CA . ARG A 1 95 ? 15.780 -7.073 -4.194 1.00 91.62 95 ARG A CA 1
ATOM 747 C C . ARG A 1 95 ? 15.787 -5.689 -3.536 1.00 91.62 95 ARG A C 1
ATOM 749 O O . ARG A 1 95 ? 14.963 -5.423 -2.668 1.00 91.62 95 ARG A O 1
ATOM 756 N N . GLU A 1 96 ? 16.687 -4.806 -3.964 1.00 91.56 96 GLU A N 1
ATOM 757 C CA . GLU A 1 96 ? 16.724 -3.413 -3.510 1.00 91.56 96 GLU A CA 1
ATOM 758 C C . GLU A 1 96 ? 15.408 -2.704 -3.860 1.00 91.56 96 GLU A C 1
ATOM 760 O O . GLU A 1 96 ? 14.726 -2.183 -2.978 1.00 91.56 96 GLU A O 1
ATOM 765 N N . SER A 1 97 ? 14.984 -2.773 -5.121 1.00 94.75 97 SER A N 1
ATOM 766 C CA . SER A 1 97 ? 13.739 -2.157 -5.595 1.00 94.75 97 SER A CA 1
ATOM 767 C C . SER A 1 97 ? 12.478 -2.799 -5.011 1.00 94.75 97 SER A C 1
ATOM 769 O O . SER A 1 97 ? 11.477 -2.107 -4.824 1.00 94.75 97 SER A O 1
ATOM 771 N N . LEU A 1 98 ? 12.511 -4.087 -4.646 1.00 94.69 98 LEU A N 1
ATOM 772 C CA . LEU A 1 98 ? 11.403 -4.739 -3.935 1.00 94.69 98 LEU A CA 1
ATOM 773 C C . LEU A 1 98 ? 11.080 -4.043 -2.599 1.00 94.69 98 LEU A C 1
ATOM 775 O O . LEU A 1 98 ? 9.915 -3.990 -2.198 1.00 94.69 98 LEU A O 1
ATOM 779 N N . SER A 1 99 ? 12.082 -3.474 -1.921 1.00 91.88 99 SER A N 1
ATOM 780 C CA . SER A 1 99 ? 11.874 -2.755 -0.658 1.00 91.88 99 SER A CA 1
ATOM 781 C C . SER A 1 99 ? 11.019 -1.489 -0.820 1.00 91.88 99 SER A C 1
ATOM 783 O O . SER A 1 99 ? 10.277 -1.137 0.099 1.00 91.88 99 SER A O 1
ATOM 785 N N . ASN A 1 100 ? 11.029 -0.875 -2.011 1.00 92.62 100 ASN A N 1
ATOM 786 C CA . ASN A 1 100 ? 10.210 0.294 -2.342 1.00 92.62 100 ASN A CA 1
ATOM 787 C C . ASN A 1 100 ? 8.754 -0.069 -2.665 1.00 92.62 100 ASN A C 1
ATOM 789 O O . ASN A 1 100 ? 7.884 0.801 -2.645 1.00 92.62 100 ASN A O 1
ATOM 793 N N . ILE A 1 101 ? 8.455 -1.338 -2.943 1.00 94.88 101 ILE A N 1
ATOM 794 C CA . ILE A 1 101 ? 7.083 -1.804 -3.149 1.00 94.88 101 ILE A CA 1
ATOM 795 C C . ILE A 1 101 ? 6.500 -2.158 -1.788 1.00 94.88 101 ILE A C 1
ATOM 797 O O . ILE A 1 101 ? 6.996 -3.044 -1.095 1.00 94.88 101 ILE A O 1
ATOM 801 N N . ILE A 1 102 ? 5.440 -1.471 -1.386 1.00 94.62 102 ILE A N 1
ATOM 802 C CA . ILE A 1 102 ? 4.831 -1.659 -0.064 1.00 94.62 102 ILE A CA 1
ATOM 803 C C . ILE A 1 102 ? 3.677 -2.646 -0.128 1.00 94.62 102 ILE A C 1
ATOM 805 O O . ILE A 1 102 ? 3.495 -3.425 0.802 1.00 94.62 102 ILE A O 1
ATOM 809 N N . ALA A 1 103 ? 2.906 -2.602 -1.216 1.00 95.75 103 ALA A N 1
ATOM 810 C CA . ALA A 1 103 ? 1.764 -3.479 -1.406 1.00 95.75 103 ALA A CA 1
ATOM 811 C C . ALA A 1 103 ? 1.465 -3.735 -2.890 1.00 95.75 103 ALA A C 1
ATOM 813 O O . ALA A 1 103 ? 1.666 -2.869 -3.744 1.00 95.75 103 ALA A O 1
ATOM 814 N N . ILE A 1 104 ? 0.952 -4.929 -3.170 1.00 97.06 104 ILE A N 1
ATOM 815 C CA . ILE A 1 104 ? 0.396 -5.364 -4.451 1.00 97.06 104 ILE A CA 1
ATOM 816 C C . ILE A 1 104 ? -1.002 -5.901 -4.144 1.00 97.06 104 ILE A C 1
ATOM 818 O O . ILE A 1 1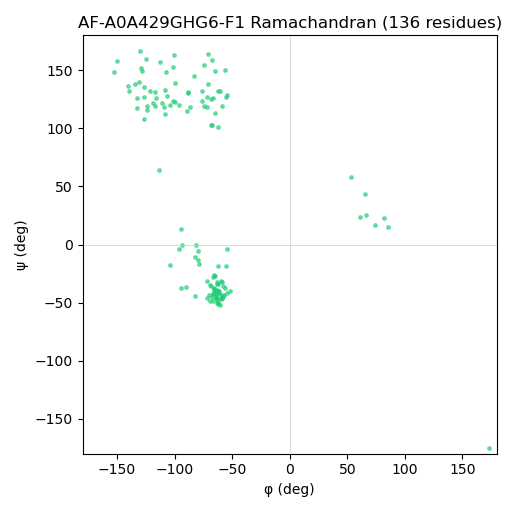04 ? -1.135 -6.956 -3.528 1.00 97.06 104 ILE A O 1
ATOM 822 N N . ASP A 1 105 ? -2.036 -5.163 -4.530 1.00 94.56 105 ASP A N 1
ATOM 823 C CA . ASP A 1 105 ? -3.426 -5.444 -4.167 1.00 94.56 105 ASP A CA 1
ATOM 824 C C . ASP A 1 105 ? -4.293 -5.655 -5.414 1.00 94.56 105 ASP A C 1
ATOM 826 O O . ASP A 1 105 ? -4.241 -4.875 -6.367 1.00 94.56 105 ASP A O 1
ATOM 830 N N . GLY A 1 106 ? -5.087 -6.725 -5.429 1.00 91.19 106 GLY A N 1
ATOM 831 C CA . GLY A 1 106 ? -5.974 -7.034 -6.554 1.00 91.19 106 GLY A CA 1
ATOM 832 C C . GLY A 1 106 ? -5.223 -7.362 -7.848 1.00 91.19 106 GLY A C 1
ATOM 833 O O . GLY A 1 106 ? -5.587 -6.864 -8.915 1.00 91.19 106 GLY A O 1
ATOM 834 N N . CYS A 1 107 ? -4.160 -8.167 -7.751 1.00 95.25 107 CYS A N 1
ATOM 835 C CA . CYS A 1 107 ? -3.410 -8.664 -8.904 1.00 95.25 107 CYS A CA 1
ATOM 836 C C . CYS A 1 107 ? -3.697 -10.144 -9.152 1.00 95.25 107 CYS A C 1
ATOM 838 O O . CYS A 1 107 ? -3.581 -10.922 -8.226 1.00 95.25 107 CYS A O 1
ATOM 840 N N . GLU A 1 108 ? -4.084 -10.585 -10.351 1.00 94.25 108 GLU A N 1
ATOM 841 C CA . GLU A 1 108 ? -4.414 -12.010 -10.547 1.00 94.25 108 GLU A CA 1
ATOM 842 C C . GLU A 1 108 ? -3.164 -12.861 -10.776 1.00 94.25 108 GLU A C 1
ATOM 844 O O . GLU A 1 108 ? -3.013 -13.930 -10.177 1.00 94.25 108 GLU A O 1
ATOM 849 N N . GLU A 1 109 ? -2.261 -12.369 -11.617 1.00 96.88 109 GLU A N 1
ATOM 850 C CA . GLU A 1 109 ? -0.995 -13.004 -11.949 1.00 96.88 109 GLU A CA 1
ATOM 851 C C . GLU A 1 109 ? 0.181 -12.070 -11.670 1.00 96.88 109 GLU A C 1
ATOM 853 O O . GLU A 1 109 ? 0.321 -11.015 -12.286 1.00 96.88 109 GLU A O 1
ATOM 858 N N . LEU A 1 110 ? 1.069 -12.503 -10.779 1.00 97.38 110 LEU A N 1
ATOM 859 C CA . LEU A 1 110 ? 2.319 -11.821 -10.480 1.00 97.38 110 LEU A CA 1
ATOM 860 C C . LEU A 1 110 ? 3.501 -12.629 -11.030 1.00 97.38 110 LEU A C 1
ATOM 862 O O . LEU A 1 110 ? 3.745 -13.752 -10.596 1.00 9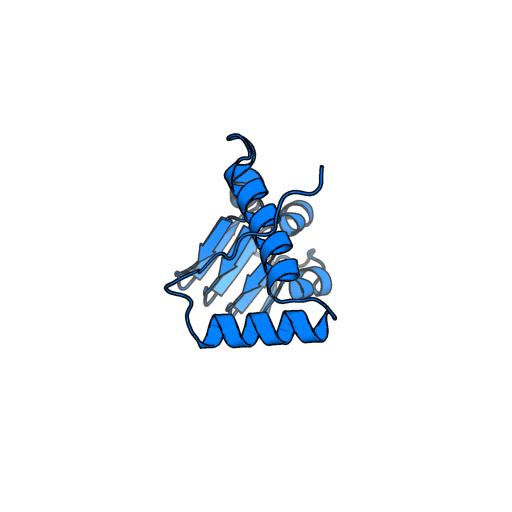7.38 110 LEU A O 1
ATOM 866 N N . VAL A 1 111 ? 4.258 -12.051 -11.958 1.00 97.00 111 VAL A N 1
ATOM 867 C CA . VAL A 1 111 ? 5.492 -12.640 -12.493 1.00 97.00 111 VAL A CA 1
ATOM 868 C C . VAL A 1 111 ? 6.684 -11.954 -11.828 1.00 97.00 111 VAL A C 1
ATOM 870 O O . VAL A 1 111 ? 6.790 -10.730 -11.897 1.00 97.00 111 VAL A O 1
ATOM 873 N N . ILE A 1 112 ? 7.575 -12.713 -11.186 1.00 96.31 112 ILE A N 1
ATOM 874 C CA . ILE A 1 112 ? 8.760 -12.177 -10.491 1.00 96.31 112 ILE A CA 1
ATOM 875 C C . ILE A 1 112 ? 10.073 -12.813 -10.969 1.00 96.31 112 ILE A C 1
ATOM 877 O O . ILE A 1 112 ? 10.067 -13.923 -11.502 1.00 96.31 112 ILE A O 1
ATOM 881 N N . PRO A 1 113 ? 11.228 -12.168 -10.747 1.00 94.69 113 PRO A N 1
ATOM 882 C CA . PRO A 1 113 ? 12.533 -12.782 -10.961 1.00 94.69 113 PRO A CA 1
ATOM 883 C C . PRO A 1 113 ? 12.764 -13.962 -10.002 1.00 94.69 113 PRO A C 1
ATOM 885 O O . PRO A 1 113 ? 12.247 -13.980 -8.881 1.00 94.69 113 PRO A O 1
ATOM 888 N N . LYS A 1 114 ? 13.533 -14.968 -10.440 1.00 90.44 114 LYS A N 1
ATOM 889 C CA . LYS A 1 114 ? 13.798 -16.201 -9.666 1.00 90.44 114 LYS A CA 1
ATOM 890 C C . LYS A 1 114 ? 14.603 -15.961 -8.388 1.00 90.44 114 LYS A C 1
ATOM 892 O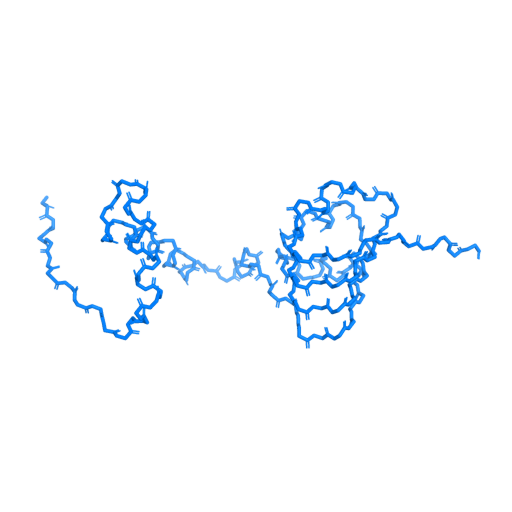 O . LYS A 1 114 ? 14.504 -16.747 -7.450 1.00 90.44 114 LYS A O 1
ATOM 897 N N . ASP A 1 115 ? 15.394 -14.898 -8.365 1.00 89.19 115 ASP A N 1
ATOM 898 C CA . ASP A 1 115 ? 16.254 -14.484 -7.262 1.00 89.19 115 ASP A CA 1
ATOM 899 C C . ASP A 1 115 ? 15.510 -13.695 -6.170 1.00 89.19 115 ASP A C 1
ATOM 901 O O . ASP A 1 115 ? 16.047 -13.520 -5.073 1.00 89.19 115 ASP A O 1
ATOM 905 N N . LEU A 1 116 ? 14.257 -13.271 -6.404 1.00 92.12 116 LEU A N 1
ATOM 906 C CA . LEU A 1 116 ? 13.465 -12.605 -5.369 1.00 92.12 116 LEU A CA 1
ATOM 907 C C . LEU A 1 116 ? 12.919 -13.599 -4.324 1.00 92.12 116 LEU A C 1
ATOM 909 O O . LEU A 1 116 ? 12.294 -14.607 -4.679 1.00 92.12 116 LEU A O 1
ATOM 913 N N . PRO A 1 117 ? 13.058 -13.309 -3.012 1.00 91.19 117 PRO A N 1
ATOM 914 C CA . PRO A 1 117 ? 12.514 -14.169 -1.966 1.00 91.19 117 PRO A CA 1
ATOM 915 C C . PRO A 1 117 ? 10.979 -14.223 -2.010 1.00 91.19 117 PRO A C 1
ATOM 917 O O . PRO A 1 117 ? 10.295 -13.247 -1.698 1.00 91.19 117 PRO A O 1
ATOM 920 N N . LYS A 1 118 ? 10.418 -15.395 -2.335 1.00 90.69 118 LYS A N 1
ATOM 921 C CA . LYS A 1 118 ? 8.964 -15.581 -2.528 1.00 90.69 118 LYS A CA 1
ATOM 922 C C . LYS A 1 118 ? 8.126 -15.115 -1.337 1.00 90.69 118 LYS A C 1
ATOM 924 O O . LYS A 1 118 ? 7.094 -14.486 -1.530 1.00 90.69 118 LYS A O 1
ATOM 929 N N . LEU A 1 119 ? 8.562 -15.410 -0.110 1.00 93.94 119 LEU A N 1
ATOM 930 C CA . LEU A 1 119 ? 7.828 -15.030 1.104 1.00 93.94 119 LEU A CA 1
ATOM 931 C C . LEU A 1 119 ? 7.838 -13.514 1.340 1.00 93.94 119 LEU A C 1
ATOM 933 O O . LEU A 1 119 ? 6.840 -12.961 1.790 1.00 93.94 119 LEU A O 1
ATOM 937 N N . GLU A 1 120 ? 8.934 -12.836 0.992 1.00 93.12 120 GLU A N 1
ATOM 938 C CA . GLU A 1 120 ? 9.041 -11.376 1.089 1.00 93.12 120 GLU A CA 1
ATOM 939 C C . GLU A 1 120 ? 8.087 -10.705 0.093 1.00 93.12 120 GLU A C 1
ATOM 941 O O . GLU A 1 120 ? 7.349 -9.795 0.463 1.00 93.12 120 GLU A O 1
ATOM 946 N N . VAL A 1 121 ? 8.017 -11.220 -1.139 1.00 94.94 121 VAL A N 1
ATOM 947 C CA . VAL A 1 121 ? 7.049 -10.767 -2.149 1.00 94.94 121 VAL A CA 1
ATOM 948 C C . VAL A 1 121 ? 5.614 -11.024 -1.681 1.00 94.94 121 VAL A C 1
ATOM 950 O O . VAL A 1 121 ? 4.797 -10.105 -1.668 1.00 94.94 121 VAL A O 1
ATOM 953 N N . LEU A 1 122 ? 5.303 -12.249 -1.245 1.00 93.56 122 LEU A N 1
ATOM 954 C CA . LEU A 1 122 ? 3.954 -12.632 -0.818 1.00 93.56 122 LEU A CA 1
ATOM 955 C C . LEU A 1 122 ? 3.471 -11.854 0.411 1.00 93.56 122 LEU A C 1
ATOM 957 O O . LEU A 1 122 ? 2.289 -11.541 0.483 1.00 93.56 122 LEU A O 1
ATOM 961 N N . SER A 1 123 ? 4.360 -11.465 1.333 1.00 94.88 123 SER A N 1
AT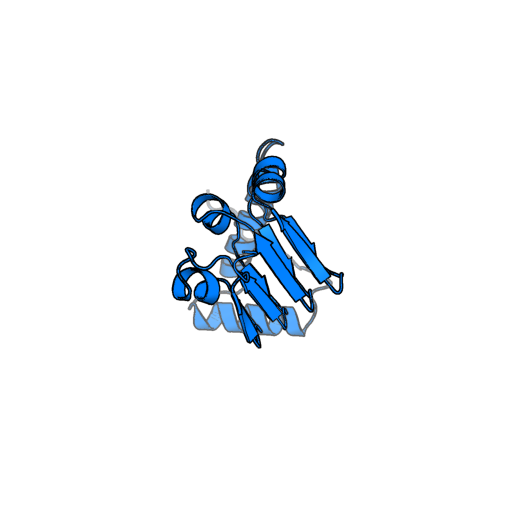OM 962 C CA . SER A 1 123 ? 3.989 -10.621 2.482 1.00 94.88 123 SER A CA 1
ATOM 963 C C . SER A 1 123 ? 3.468 -9.229 2.097 1.00 94.88 123 SER A C 1
ATOM 965 O O . SER A 1 123 ? 2.804 -8.578 2.899 1.00 94.88 123 SER A O 1
ATOM 967 N N . LYS A 1 124 ? 3.751 -8.780 0.868 1.00 95.12 124 LYS A N 1
ATOM 968 C CA . LYS A 1 124 ? 3.284 -7.508 0.300 1.00 95.12 124 LYS A CA 1
ATOM 969 C C . LYS A 1 124 ? 2.018 -7.687 -0.547 1.00 95.12 124 LYS A C 1
ATOM 971 O O . LYS A 1 124 ? 1.494 -6.707 -1.064 1.00 95.12 124 LYS A O 1
ATOM 976 N N . CYS A 1 125 ? 1.546 -8.917 -0.741 1.00 95.88 125 CYS A N 1
ATOM 977 C CA . CYS A 1 125 ? 0.464 -9.235 -1.667 1.00 95.88 125 CYS A CA 1
ATOM 978 C C . CYS A 1 125 ? -0.884 -9.392 -0.954 1.00 95.88 125 CYS A C 1
ATOM 980 O O . CYS A 1 125 ? -0.986 -10.048 0.079 1.00 95.88 125 CYS A O 1
ATOM 982 N N . SER A 1 126 ? -1.938 -8.866 -1.572 1.00 92.44 126 SER A N 1
ATOM 983 C CA . SER A 1 126 ? -3.338 -9.080 -1.204 1.00 92.44 126 SER A CA 1
ATOM 984 C C . SER A 1 126 ? -4.131 -9.417 -2.469 1.00 92.44 126 SER A C 1
ATOM 986 O O . SER A 1 126 ? -4.053 -8.714 -3.475 1.00 92.44 126 SER A O 1
ATOM 988 N N . GLY A 1 127 ? -4.856 -10.538 -2.460 1.00 86.81 127 GLY A N 1
ATOM 989 C CA . GLY A 1 127 ? -5.656 -10.967 -3.613 1.00 86.81 127 GLY A CA 1
ATOM 990 C C . GLY A 1 127 ? -4.861 -11.526 -4.802 1.00 86.81 127 GLY A C 1
ATOM 991 O O . GLY A 1 127 ? -5.428 -11.632 -5.888 1.00 86.81 127 GLY A O 1
ATOM 992 N N . VAL A 1 128 ? -3.589 -11.911 -4.607 1.00 93.50 128 VAL A N 1
ATOM 993 C CA . VAL A 1 128 ? -2.780 -12.590 -5.636 1.00 93.50 128 VAL A CA 1
ATOM 994 C C . VAL A 1 128 ? -3.193 -14.045 -5.812 1.00 93.50 128 VAL A C 1
ATOM 996 O O . VAL A 1 128 ? -3.104 -14.830 -4.872 1.00 93.50 128 VAL A O 1
ATOM 999 N N . LYS A 1 129 ? -3.642 -14.410 -7.023 1.00 93.62 129 LYS A N 1
ATOM 1000 C CA . LYS A 1 129 ? -4.138 -15.766 -7.330 1.00 93.62 129 LYS A CA 1
ATOM 1001 C C . LYS A 1 129 ? -3.032 -16.704 -7.811 1.00 93.62 129 LYS A C 1
ATOM 1003 O O . LYS A 1 129 ? -3.063 -17.894 -7.506 1.00 93.62 129 LYS A O 1
ATOM 1008 N N . ARG A 1 130 ? -2.066 -16.190 -8.578 1.00 94.56 130 ARG A N 1
ATOM 1009 C CA . ARG A 1 130 ? -0.960 -16.965 -9.154 1.00 94.56 130 ARG A CA 1
ATOM 1010 C C . ARG A 1 130 ? 0.341 -16.171 -9.098 1.00 94.56 130 ARG A C 1
ATOM 1012 O O . ARG A 1 130 ? 0.361 -14.998 -9.456 1.00 94.56 130 ARG A O 1
ATOM 1019 N N . ILE A 1 131 ? 1.426 -16.842 -8.710 1.00 93.75 131 ILE A N 1
ATOM 1020 C CA . ILE A 1 131 ? 2.791 -16.324 -8.837 1.00 93.75 131 ILE A CA 1
ATOM 1021 C C . ILE A 1 131 ? 3.599 -17.219 -9.780 1.00 93.75 131 ILE A C 1
ATOM 1023 O O . ILE A 1 131 ? 3.578 -18.444 -9.642 1.00 93.75 131 ILE A O 1
ATOM 1027 N N . SER A 1 132 ? 4.288 -16.618 -10.743 1.00 94.25 132 SER A N 1
ATOM 1028 C CA . SER A 1 132 ? 5.170 -17.301 -11.695 1.00 94.25 132 SER A CA 1
ATOM 1029 C C . SER A 1 132 ? 6.532 -16.608 -11.759 1.00 94.25 132 SER A C 1
ATOM 1031 O O . SER A 1 132 ? 6.724 -15.521 -11.209 1.00 94.25 132 SER A O 1
ATOM 1033 N N . PHE A 1 133 ? 7.507 -17.275 -12.372 1.00 92.25 133 PHE A N 1
ATOM 1034 C CA . PHE A 1 133 ? 8.869 -16.763 -12.492 1.00 92.25 133 PHE A CA 1
ATOM 1035 C C . PHE A 1 133 ? 9.145 -16.328 -13.922 1.00 92.25 133 PHE A C 1
ATOM 1037 O O . PHE A 1 133 ? 8.618 -16.937 -14.851 1.00 92.25 133 PHE A O 1
ATOM 1044 N N . LEU A 1 134 ? 9.985 -15.307 -14.092 1.00 88.94 134 LEU A N 1
ATOM 1045 C CA . LEU A 1 134 ? 10.548 -14.983 -15.401 1.00 88.94 134 LEU A CA 1
ATOM 1046 C C . LEU A 1 134 ? 11.231 -16.235 -15.968 1.00 88.94 134 LEU A C 1
ATOM 1048 O O . LEU A 1 134 ? 12.023 -16.889 -15.281 1.00 88.94 134 LEU A O 1
ATOM 1052 N N . GLU A 1 135 ? 10.877 -16.589 -17.199 1.00 77.81 135 GLU A N 1
ATOM 1053 C CA . GLU A 1 135 ? 11.552 -17.658 -17.924 1.00 77.81 135 GLU A CA 1
ATOM 1054 C C . GLU A 1 135 ? 12.953 -17.178 -18.309 1.00 77.81 135 GLU A C 1
ATOM 1056 O O . GLU A 1 135 ? 13.137 -16.023 -18.702 1.00 77.81 135 GLU A O 1
ATOM 1061 N N . ASP A 1 136 ? 13.947 -18.056 -18.160 1.00 54.16 136 ASP A N 1
ATOM 1062 C CA . ASP A 1 136 ? 15.287 -17.774 -18.662 1.00 54.16 136 ASP A CA 1
ATOM 1063 C C . ASP A 1 136 ? 15.183 -17.795 -20.185 1.00 54.16 136 ASP A C 1
ATOM 1065 O O . ASP A 1 136 ? 15.080 -18.863 -20.790 1.00 54.16 136 ASP A O 1
ATOM 1069 N N . THR A 1 137 ? 15.153 -16.621 -20.813 1.00 44.75 137 THR A N 1
ATOM 1070 C CA . THR A 1 137 ? 15.378 -16.536 -22.257 1.00 44.75 137 THR A CA 1
ATOM 1071 C C . THR A 1 137 ? 16.797 -17.045 -22.499 1.00 44.75 137 THR A C 1
ATOM 1073 O O . THR A 1 137 ? 17.763 -16.358 -22.167 1.00 44.75 137 THR A O 1
ATOM 1076 N N . SER A 1 138 ? 16.894 -18.297 -22.951 1.00 34.28 138 SER A N 1
ATOM 1077 C CA . SER A 1 138 ? 18.134 -18.925 -23.419 1.00 34.28 138 SER A CA 1
ATOM 1078 C C . SER A 1 138 ? 18.603 -18.288 -24.721 1.00 34.28 138 SER A C 1
ATOM 1080 O O . SER A 1 138 ? 17.726 -17.841 -25.497 1.00 34.28 138 SER A O 1
#

Sequence (138 aa):
MSEEKRDVTIRGLESEVYRSFSSLAKEMGKTVGELMNEAMKIYMRILHLPGELSKRIPASIGGIEELAVEDKDVKELGRPIIFKNIKKLTLRISRESLSNIIAIDGCEELVIPKDLPKLEVLSKCSGVKRISFLEDTS

Radius of gyration: 20.19 Å; Cα contacts (8 Å, |Δi|>4): 180; chains: 1; bounding box: 41×45×55 Å

pLDDT: mean 87.27, std 14.75, range [34.28, 97.75]

Foldseek 3Di:
DDPPDDDDDDPDDDPVNLVVLCVVCVVVVHHSVVSVVVVVVVVVVLVPDDDVCVQAPADEAEDEAEDEDAQCNLVVSNHAYEYEQYQEYEYNHDPVSLVSHQAYENYAEYEYAPPHDPVSNVVRYYNYNYYHYDDPPD